Protein AF-A0A845R8T2-F1 (afdb_monomer)

pLDDT: mean 87.07, std 8.32, range [54.16, 94.62]

Radius of gyration: 12.11 Å; Cα contacts (8 Å, |Δi|>4): 108; chains: 1; bounding box: 25×25×30 Å

Foldseek 3Di:
DDPVVQVVVLPDPVWDWKKKWWQFLVRDIDIDIDTDDPHPVVRVVVCCVPCVVCVVVRGTDDMDMDHDDD

Solvent-accessible surface area (backbone atoms only — not comparable to full-atom values): 4151 Å² total; per-residue (Å²): 99,52,72,67,61,50,49,58,57,57,68,39,87,90,57,65,62,34,36,35,44,36,32,28,62,87,74,50,76,46,41,48,74,44,65,88,55,101,42,68,70,57,37,51,52,53,49,45,71,65,47,46,66,37,34,78,68,56,50,32,73,46,78,46,81,47,78,69,86,129

Sequence (70 aa):
MTREQLNAKLDRTDISGIGVECIAANGSTVYYFYEDFDGPATGIQRAMKQLYPLMDKGKIQKLTFIERRH

Nearest PDB structures (foldseek):
  3oj6-assembly1_C  TM=5.229E-01  e=9.722E-01  Coccidioides immitis
  4irc-assembly1_F  TM=5.150E-01  e=1.105E+00  Escherichia coli K-12
  1unn-assembly1_C  TM=4.904E-01  e=1.105E+00  Escherichia coli
  9bk5-assembly1_A  TM=4.650E-01  e=1.177E+00  synthetic construct
  4r8u-assembly2_B  TM=3.803E-01  e=1.177E+00  Escherichia coli K-12

Secondary structure (DSSP, 8-state):
--HHHHHHHHT-SS--EEEEEEEETTS-EEEEEEE-SSSHHHHHHHHHHHHHHHHHTTSEEEEEEE----

Mean predicted aligned error: 4.13 Å

Structure (mmCIF, N/CA/C/O backbone):
data_AF-A0A845R8T2-F1
#
_entry.id   AF-A0A845R8T2-F1
#
loop_
_atom_site.group_PDB
_atom_site.id
_atom_site.type_symbol
_atom_site.label_atom_id
_atom_site.label_alt_id
_atom_site.label_comp_id
_atom_site.label_asym_id
_atom_site.label_entity_id
_atom_site.label_seq_id
_atom_site.pdbx_PDB_ins_code
_atom_site.Cartn_x
_atom_site.Cartn_y
_atom_site.Cartn_z
_atom_site.occupancy
_atom_site.B_iso_or_equiv
_atom_site.auth_seq_id
_atom_site.auth_comp_id
_atom_site.auth_asym_id
_atom_site.auth_atom_id
_atom_site.pdbx_PDB_model_num
ATOM 1 N N . MET A 1 1 ? -8.460 -7.214 -3.822 1.00 89.12 1 MET A N 1
ATOM 2 C CA . MET A 1 1 ? -7.885 -8.496 -4.299 1.00 89.12 1 MET A CA 1
ATOM 3 C C . MET A 1 1 ? -7.419 -9.319 -3.103 1.00 89.12 1 MET A C 1
ATOM 5 O O . MET A 1 1 ? -7.336 -8.757 -2.014 1.00 89.12 1 MET A O 1
ATOM 9 N N . THR A 1 2 ? -7.155 -10.615 -3.273 1.00 92.56 2 THR A N 1
ATOM 10 C CA . THR A 1 2 ? -6.532 -11.465 -2.240 1.00 92.56 2 THR A CA 1
ATOM 11 C C . THR A 1 2 ? -5.007 -11.30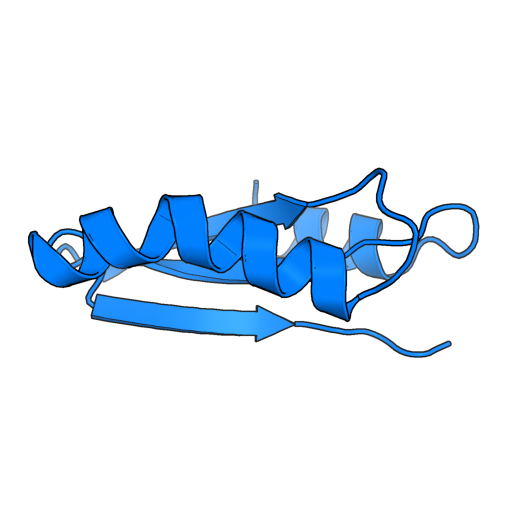4 -2.238 1.00 92.56 2 THR A C 1
ATOM 13 O O . THR A 1 2 ? -4.435 -10.734 -3.170 1.00 92.56 2 THR A O 1
ATOM 16 N N . ARG A 1 3 ? -4.334 -11.836 -1.209 1.00 90.75 3 ARG A N 1
ATOM 17 C CA . ARG A 1 3 ? -2.863 -11.867 -1.138 1.00 90.75 3 ARG A CA 1
ATOM 18 C C . ARG A 1 3 ? -2.244 -12.633 -2.311 1.00 90.75 3 ARG A C 1
ATOM 20 O O . ARG A 1 3 ? -1.240 -12.203 -2.863 1.00 90.75 3 ARG A O 1
ATOM 27 N N . GLU A 1 4 ? -2.857 -13.743 -2.713 1.00 92.38 4 GLU A N 1
ATOM 28 C CA . GLU A 1 4 ? -2.391 -14.571 -3.834 1.00 92.38 4 GLU A CA 1
ATOM 29 C C . GLU A 1 4 ? -2.489 -13.824 -5.164 1.00 92.38 4 GLU A C 1
ATOM 31 O O . GLU A 1 4 ? -1.539 -13.818 -5.938 1.00 92.38 4 GLU A O 1
ATOM 36 N N . GLN A 1 5 ? -3.600 -13.119 -5.394 1.00 92.44 5 GLN A N 1
ATOM 37 C CA . GLN A 1 5 ? -3.776 -12.279 -6.580 1.00 92.44 5 GLN A CA 1
ATOM 38 C C . GLN A 1 5 ? -2.762 -11.130 -6.621 1.00 92.44 5 GLN A C 1
ATOM 40 O O . GLN A 1 5 ? -2.254 -10.800 -7.690 1.00 92.44 5 GLN A O 1
ATOM 45 N N . LEU A 1 6 ? -2.453 -10.533 -5.465 1.00 92.62 6 LEU A N 1
ATOM 46 C CA . LEU A 1 6 ? -1.425 -9.501 -5.371 1.00 92.62 6 LEU A CA 1
ATOM 47 C C . LEU A 1 6 ? -0.039 -10.062 -5.714 1.00 92.62 6 LEU A C 1
ATOM 49 O O . LEU A 1 6 ? 0.675 -9.470 -6.518 1.00 92.62 6 LEU A O 1
ATOM 53 N N . ASN A 1 7 ? 0.322 -11.211 -5.139 1.00 90.38 7 ASN A N 1
ATOM 54 C CA . ASN A 1 7 ? 1.593 -11.876 -5.426 1.00 90.38 7 ASN A CA 1
ATOM 55 C C . ASN A 1 7 ? 1.705 -12.253 -6.905 1.00 90.38 7 ASN A C 1
ATOM 57 O O . ASN A 1 7 ? 2.725 -11.983 -7.519 1.00 90.38 7 ASN A O 1
ATOM 61 N N . ALA A 1 8 ? 0.640 -12.790 -7.506 1.00 90.62 8 ALA A N 1
ATOM 62 C CA . ALA A 1 8 ? 0.626 -13.106 -8.931 1.00 90.62 8 ALA A CA 1
ATOM 63 C C . ALA A 1 8 ? 0.882 -11.866 -9.806 1.00 90.62 8 ALA A C 1
ATOM 65 O O . ALA A 1 8 ? 1.545 -11.975 -10.832 1.00 90.62 8 ALA A O 1
ATOM 66 N N . LYS A 1 9 ? 0.399 -10.682 -9.400 1.00 89.44 9 LYS A N 1
ATOM 67 C CA . LYS A 1 9 ? 0.713 -9.421 -10.089 1.00 89.44 9 LYS A CA 1
ATOM 68 C C . LYS A 1 9 ? 2.153 -8.952 -9.858 1.00 89.44 9 LYS A C 1
ATOM 70 O O . LYS A 1 9 ? 2.770 -8.480 -10.801 1.00 89.44 9 LYS A O 1
ATOM 75 N N . LEU A 1 10 ? 2.685 -9.082 -8.643 1.00 88.44 10 LEU A N 1
ATOM 76 C CA . LEU A 1 10 ? 4.075 -8.723 -8.320 1.00 88.44 10 LEU A CA 1
ATOM 77 C C . LEU A 1 10 ? 5.109 -9.645 -8.990 1.00 88.44 10 LEU A C 1
ATOM 79 O O . LEU A 1 10 ? 6.252 -9.245 -9.200 1.00 88.44 10 LEU A O 1
ATOM 83 N N . ASP A 1 11 ? 4.713 -10.871 -9.327 1.00 88.56 11 ASP A N 1
ATOM 84 C CA . ASP A 1 11 ? 5.589 -11.877 -9.939 1.00 88.56 11 ASP A CA 1
ATOM 85 C C . ASP A 1 11 ? 5.678 -11.739 -11.458 1.00 88.56 11 ASP A C 1
ATOM 87 O O . ASP A 1 11 ? 6.542 -12.348 -12.088 1.00 88.56 11 ASP A O 1
ATOM 91 N N . ARG A 1 12 ? 4.809 -10.918 -12.051 1.00 85.25 12 ARG A N 1
ATOM 92 C CA . ARG A 1 12 ? 4.871 -10.595 -13.470 1.00 85.25 12 ARG A CA 1
ATOM 93 C C . ARG A 1 12 ? 6.109 -9.759 -13.771 1.00 85.25 12 ARG A C 1
ATOM 95 O O . ARG A 1 12 ? 6.386 -8.775 -13.096 1.00 85.25 12 ARG A O 1
ATOM 102 N N . THR A 1 13 ? 6.823 -10.142 -14.823 1.00 81.25 13 THR A N 1
ATOM 103 C CA . THR A 1 13 ? 8.008 -9.431 -15.322 1.00 81.25 13 THR A CA 1
ATOM 104 C C . THR A 1 13 ? 7.674 -8.444 -16.440 1.00 81.25 13 THR A C 1
ATOM 106 O O . THR A 1 13 ? 8.498 -7.604 -16.789 1.00 81.25 13 THR A O 1
ATOM 109 N N . ASP A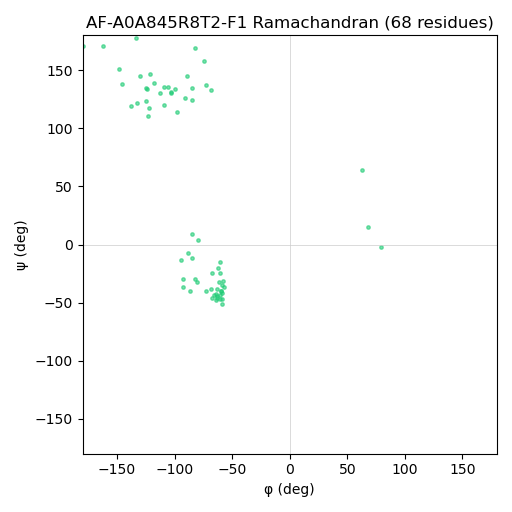 1 14 ? 6.464 -8.531 -16.998 1.00 81.31 14 ASP A N 1
ATOM 110 C CA . ASP A 1 14 ? 5.972 -7.682 -18.082 1.00 81.31 14 ASP A CA 1
ATOM 111 C C . ASP A 1 14 ? 5.292 -6.394 -17.588 1.00 81.31 14 ASP A C 1
ATOM 113 O O . ASP A 1 14 ? 4.968 -5.521 -18.391 1.00 81.31 14 ASP A O 1
ATOM 117 N N . ILE A 1 15 ? 5.097 -6.256 -16.274 1.00 78.12 15 ILE A N 1
ATOM 118 C CA . ILE A 1 15 ? 4.551 -5.055 -15.637 1.00 78.12 15 ILE A CA 1
ATOM 119 C C . ILE A 1 15 ? 5.435 -4.615 -14.471 1.00 78.12 15 ILE A C 1
ATOM 121 O O . ILE A 1 15 ? 5.989 -5.433 -13.744 1.00 78.12 15 ILE A O 1
ATOM 125 N N . SER A 1 16 ? 5.540 -3.304 -14.267 1.00 78.00 16 SER A N 1
ATOM 126 C CA . SER A 1 16 ? 6.103 -2.723 -13.046 1.00 78.00 16 SER A CA 1
ATOM 127 C C . SER A 1 16 ? 4.975 -2.206 -12.172 1.00 78.00 16 SER A C 1
ATOM 129 O O . SER A 1 16 ? 4.100 -1.472 -12.630 1.00 78.00 16 SER A O 1
ATOM 131 N N . GLY A 1 17 ? 4.999 -2.575 -10.898 1.00 86.00 17 GLY A N 1
ATOM 132 C CA . GLY A 1 17 ? 3.984 -2.136 -9.960 1.00 86.00 17 GLY A CA 1
ATOM 133 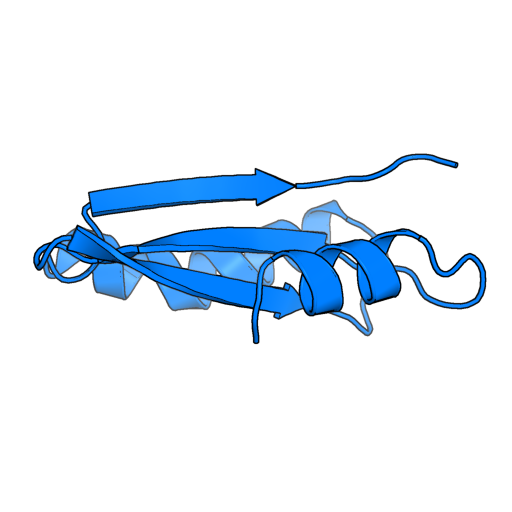C C . GLY A 1 17 ? 4.412 -2.302 -8.514 1.00 86.00 17 GLY A C 1
ATOM 134 O O . GLY A 1 17 ? 5.435 -2.916 -8.214 1.00 86.00 17 GLY A O 1
ATOM 135 N N . ILE A 1 18 ? 3.610 -1.740 -7.614 1.00 89.69 18 ILE A N 1
ATOM 136 C CA . ILE A 1 18 ? 3.811 -1.863 -6.173 1.00 89.69 18 ILE A CA 1
ATOM 137 C C . ILE A 1 18 ? 2.562 -2.416 -5.506 1.00 89.69 18 ILE A C 1
ATOM 139 O O . ILE A 1 18 ? 1.435 -1.982 -5.769 1.00 89.69 18 ILE A O 1
ATOM 143 N N . GLY A 1 19 ? 2.774 -3.384 -4.621 1.00 92.62 19 GLY A N 1
ATOM 144 C CA . GLY A 1 19 ? 1.729 -3.939 -3.788 1.00 92.62 19 GLY A CA 1
ATOM 145 C C . GLY A 1 19 ? 1.589 -3.169 -2.490 1.00 92.62 19 GLY A C 1
ATOM 146 O O . GLY A 1 19 ? 2.571 -2.708 -1.913 1.00 92.62 19 GLY A O 1
ATOM 147 N N . VAL A 1 20 ? 0.360 -3.045 -2.003 1.00 93.38 20 VAL A N 1
ATOM 148 C CA . VAL A 1 20 ? 0.082 -2.447 -0.700 1.00 93.38 20 VAL A CA 1
ATOM 149 C C . VAL A 1 20 ? -0.877 -3.336 0.067 1.00 93.38 20 VAL A C 1
ATOM 151 O O . VAL A 1 20 ? -1.992 -3.605 -0.380 1.00 93.38 20 VAL A O 1
ATOM 154 N N . GLU A 1 21 ? -0.440 -3.773 1.241 1.00 94.62 21 GLU A N 1
ATOM 155 C CA . GLU A 1 21 ? -1.288 -4.391 2.250 1.00 94.62 21 GLU A CA 1
ATOM 156 C C . GLU A 1 21 ? -1.816 -3.300 3.187 1.00 94.62 21 GLU A C 1
ATOM 158 O O . GLU A 1 21 ? -1.055 -2.505 3.744 1.00 94.62 21 GLU A O 1
ATOM 163 N N . CYS A 1 22 ? -3.135 -3.252 3.340 1.00 93.50 22 CYS A N 1
ATOM 164 C CA . CYS A 1 22 ? -3.839 -2.289 4.168 1.00 93.50 22 CYS A CA 1
ATOM 165 C C . CYS A 1 22 ? -4.674 -3.026 5.213 1.00 93.50 22 CYS A C 1
ATOM 167 O O . CYS A 1 22 ? -5.624 -3.728 4.869 1.00 93.50 22 CYS A O 1
ATOM 169 N N . ILE A 1 23 ? -4.366 -2.813 6.489 1.00 94.50 23 ILE A N 1
ATOM 170 C CA . ILE A 1 23 ? -5.156 -3.331 7.607 1.00 94.50 23 ILE A CA 1
ATOM 171 C C . ILE A 1 23 ? -6.076 -2.213 8.087 1.00 94.50 23 ILE A C 1
ATOM 173 O O . ILE A 1 23 ? -5.618 -1.178 8.577 1.00 94.50 23 ILE A O 1
ATOM 177 N N . ALA A 1 24 ? -7.378 -2.412 7.914 1.00 91.00 24 ALA A N 1
ATOM 178 C CA . ALA A 1 24 ? -8.408 -1.503 8.387 1.00 91.00 24 ALA A CA 1
ATOM 179 C C . ALA A 1 24 ? -8.581 -1.601 9.911 1.00 91.00 24 ALA A C 1
ATOM 181 O O . ALA A 1 24 ? -8.264 -2.617 10.526 1.00 91.00 24 ALA A O 1
ATOM 182 N N . ALA A 1 25 ? -9.139 -0.557 10.526 1.00 89.88 25 ALA A N 1
ATOM 183 C CA . ALA A 1 25 ? -9.347 -0.509 11.978 1.00 89.88 25 ALA A CA 1
ATOM 184 C C . ALA A 1 25 ? -10.290 -1.602 12.517 1.00 89.88 25 ALA A C 1
ATOM 186 O O . ALA A 1 25 ? -10.241 -1.936 13.696 1.00 89.88 25 ALA A O 1
ATOM 187 N N . ASN A 1 26 ? -11.124 -2.187 11.655 1.00 89.62 26 ASN A N 1
ATOM 188 C CA . ASN A 1 26 ? -11.987 -3.322 11.986 1.00 89.62 26 ASN A CA 1
ATOM 189 C C . ASN A 1 26 ? -11.279 -4.690 11.857 1.00 89.62 26 ASN A C 1
ATOM 191 O O . ASN A 1 26 ? -11.949 -5.719 11.868 1.00 89.62 26 ASN A O 1
ATOM 195 N N . GLY A 1 27 ? -9.957 -4.715 11.653 1.00 89.56 27 GLY A N 1
ATOM 196 C CA . GLY A 1 27 ? -9.165 -5.934 11.459 1.00 89.56 27 GLY A CA 1
ATOM 197 C C . GLY A 1 27 ? -9.244 -6.537 10.052 1.00 89.56 27 GLY A C 1
ATOM 198 O O . GLY A 1 27 ? -8.568 -7.526 9.773 1.00 89.56 27 GLY A O 1
ATOM 199 N N . SER A 1 28 ? -10.032 -5.958 9.140 1.00 91.94 28 SER A N 1
ATOM 200 C CA . SER A 1 28 ? -10.098 -6.432 7.754 1.00 91.94 28 SER A CA 1
ATOM 201 C C . SER A 1 28 ? -8.827 -6.064 6.997 1.00 91.94 28 SER A C 1
ATOM 203 O O . SER A 1 28 ? -8.346 -4.935 7.088 1.00 91.94 28 SER A O 1
ATOM 205 N N . THR A 1 29 ? -8.309 -6.997 6.202 1.00 93.50 29 THR A N 1
ATOM 206 C CA . THR A 1 29 ? -7.145 -6.750 5.344 1.00 93.50 29 THR A CA 1
ATOM 207 C C . THR A 1 29 ? -7.589 -6.562 3.901 1.00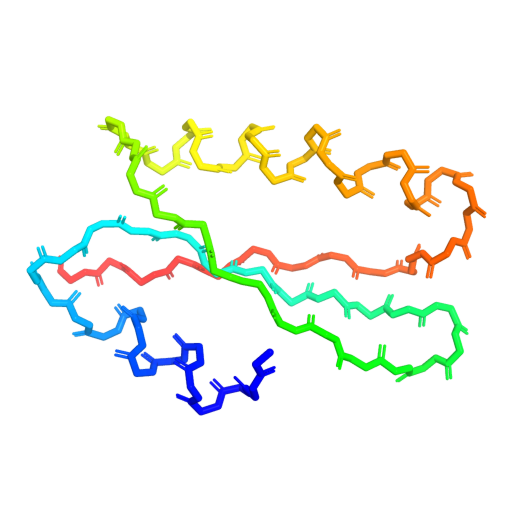 93.50 29 THR A C 1
ATOM 209 O O . THR A 1 29 ? -8.351 -7.364 3.363 1.00 93.50 29 THR A O 1
ATOM 212 N N . VAL A 1 30 ? -7.100 -5.502 3.265 1.00 92.19 30 VAL A N 1
ATOM 213 C CA . VAL A 1 30 ? -7.347 -5.187 1.860 1.00 92.19 30 VAL A CA 1
ATOM 214 C C . VAL A 1 30 ? -6.013 -5.042 1.147 1.00 92.19 30 VAL A C 1
ATOM 216 O O . VAL A 1 30 ? -5.110 -4.360 1.625 1.00 92.19 30 VAL A O 1
ATOM 219 N N . TYR A 1 31 ? -5.907 -5.670 -0.018 1.00 93.94 31 TYR A N 1
ATOM 220 C CA . TYR A 1 31 ? -4.732 -5.588 -0.875 1.00 93.94 31 TYR A CA 1
ATOM 221 C C . TYR A 1 31 ? -5.009 -4.694 -2.080 1.00 93.94 31 TYR A C 1
ATOM 223 O O . TYR A 1 31 ? -6.051 -4.831 -2.734 1.00 93.94 31 TYR A O 1
ATOM 231 N N . TYR A 1 32 ? -4.052 -3.823 -2.383 1.00 91.81 32 TYR A N 1
ATOM 232 C CA . TYR A 1 32 ? -4.035 -2.967 -3.562 1.00 91.81 32 TYR A CA 1
ATOM 233 C C . TYR A 1 32 ? -2.779 -3.239 -4.381 1.00 91.81 32 TYR A C 1
ATOM 235 O O . TYR A 1 32 ? -1.721 -3.530 -3.831 1.00 91.81 32 TYR A O 1
ATOM 243 N N . PHE A 1 33 ? -2.905 -3.107 -5.694 1.00 91.12 33 PH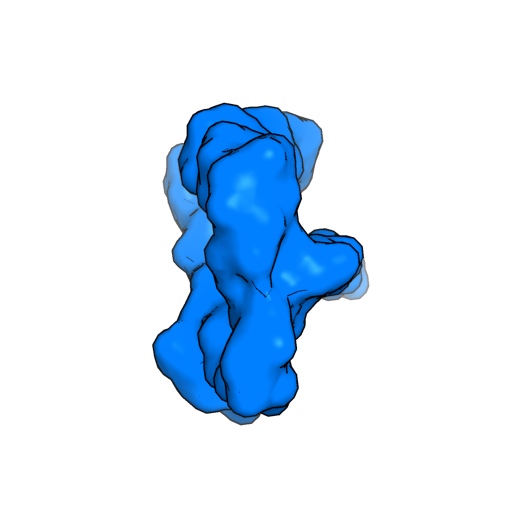E A N 1
ATOM 244 C CA . PHE A 1 33 ? -1.778 -3.101 -6.609 1.00 91.12 33 PHE A CA 1
ATOM 245 C C . PHE A 1 33 ? -1.870 -1.828 -7.426 1.00 91.12 33 PHE A C 1
ATOM 247 O O . PHE A 1 33 ? -2.907 -1.557 -8.033 1.00 91.12 33 PHE A O 1
ATOM 254 N N . TYR A 1 34 ? -0.809 -1.042 -7.389 1.00 88.75 34 TYR A N 1
ATOM 255 C CA . TYR A 1 34 ? -0.662 0.128 -8.228 1.00 88.75 34 TYR A CA 1
ATOM 256 C C . TYR A 1 34 ? 0.232 -0.295 -9.397 1.00 88.75 34 TYR A C 1
ATOM 258 O O . TYR A 1 34 ? 1.254 -0.941 -9.179 1.00 88.75 34 TYR A O 1
ATOM 266 N N . GLU A 1 35 ? -0.166 0.059 -10.616 1.00 84.75 35 GLU A N 1
ATOM 267 C CA . GLU A 1 35 ? 0.597 -0.124 -11.857 1.00 84.75 35 GLU A CA 1
ATOM 268 C C . GLU A 1 35 ? 0.574 1.167 -12.693 1.00 84.75 35 GLU A C 1
ATOM 270 O O . GLU A 1 35 ? -0.055 2.152 -12.285 1.00 84.75 35 GLU A O 1
ATOM 275 N N . ASP A 1 36 ? 1.275 1.160 -13.827 1.00 76.19 36 ASP A N 1
ATOM 276 C CA . ASP A 1 36 ? 1.402 2.282 -14.770 1.00 76.19 36 ASP A CA 1
ATOM 277 C C . ASP A 1 36 ? 2.089 3.525 -14.184 1.00 76.19 36 ASP A C 1
ATOM 279 O O . ASP A 1 36 ? 1.503 4.606 -14.053 1.00 76.19 36 ASP A O 1
ATOM 283 N N . PHE A 1 37 ? 3.360 3.382 -13.815 1.00 75.69 37 PHE A N 1
ATOM 284 C CA . PHE A 1 37 ? 4.207 4.506 -13.417 1.00 75.69 37 PHE A CA 1
ATOM 285 C C . PHE A 1 37 ? 5.671 4.280 -13.777 1.00 75.69 37 PHE A C 1
ATOM 287 O O . PHE A 1 37 ? 6.159 3.154 -13.745 1.00 75.69 37 PHE A O 1
ATOM 294 N N . ASP A 1 38 ? 6.376 5.388 -14.026 1.00 68.62 38 ASP A N 1
ATOM 295 C CA . ASP A 1 38 ? 7.778 5.417 -14.469 1.00 68.62 38 ASP A CA 1
ATOM 296 C C . ASP A 1 38 ? 8.767 4.767 -13.481 1.00 68.62 38 ASP A C 1
ATOM 298 O O . ASP A 1 38 ? 9.905 4.473 -13.838 1.00 68.62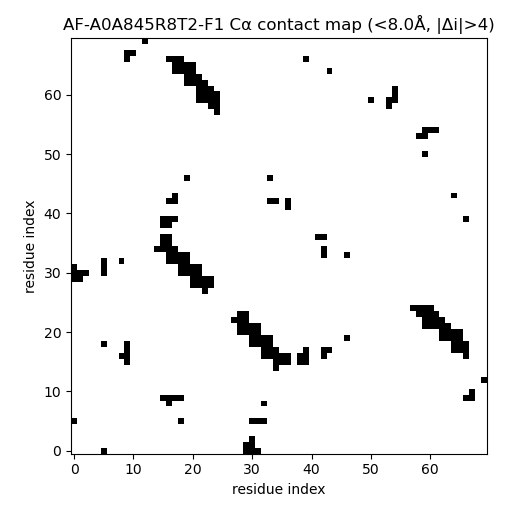 38 ASP A O 1
ATOM 302 N N . GLY A 1 39 ? 8.352 4.519 -12.233 1.00 69.12 39 GLY A N 1
ATOM 303 C CA . GLY A 1 39 ? 9.143 3.763 -11.267 1.00 69.12 39 GLY A CA 1
ATOM 304 C C . GLY A 1 39 ? 8.470 3.585 -9.897 1.00 69.12 39 GLY A C 1
ATOM 305 O O . GLY A 1 39 ? 7.454 4.230 -9.612 1.00 69.12 39 GLY A O 1
ATOM 306 N N . PRO A 1 40 ? 9.047 2.746 -9.010 1.00 69.88 40 PRO A N 1
ATOM 307 C CA . PRO A 1 40 ? 8.451 2.391 -7.715 1.00 69.88 40 PRO A CA 1
ATOM 308 C C . PRO A 1 40 ? 8.152 3.597 -6.816 1.00 69.88 40 PRO A C 1
ATOM 310 O O . PRO A 1 40 ? 7.108 3.645 -6.168 1.00 69.88 40 PRO A O 1
ATOM 313 N N . ALA A 1 41 ? 9.013 4.621 -6.840 1.00 77.56 41 ALA A N 1
ATOM 314 C CA . ALA A 1 41 ? 8.831 5.847 -6.061 1.00 77.56 41 ALA A CA 1
ATOM 315 C C . ALA A 1 41 ? 7.519 6.576 -6.408 1.00 77.56 41 ALA A C 1
ATOM 317 O O . ALA A 1 41 ? 6.808 7.038 -5.514 1.00 77.56 41 ALA A O 1
ATOM 318 N N . THR A 1 42 ? 7.155 6.626 -7.692 1.00 83.81 42 THR A N 1
ATOM 319 C CA . THR A 1 42 ? 5.897 7.225 -8.162 1.00 83.81 42 THR A CA 1
ATOM 320 C C . THR A 1 42 ? 4.692 6.390 -7.722 1.00 83.81 42 THR A C 1
ATOM 322 O O . THR A 1 42 ? 3.672 6.941 -7.297 1.00 83.81 42 THR A O 1
ATOM 325 N N . GLY A 1 43 ? 4.823 5.059 -7.744 1.00 83.19 43 GLY A N 1
ATOM 326 C CA . GLY A 1 43 ? 3.819 4.130 -7.220 1.00 83.19 43 GLY A CA 1
ATOM 327 C C . GLY A 1 43 ? 3.562 4.320 -5.723 1.00 83.19 43 GLY A C 1
ATOM 328 O O . GLY A 1 43 ? 2.409 4.461 -5.307 1.00 83.19 43 GLY A O 1
ATOM 329 N N . ILE A 1 44 ? 4.630 4.416 -4.921 1.00 85.81 44 ILE A N 1
ATOM 330 C CA . ILE A 1 44 ? 4.555 4.698 -3.479 1.00 85.81 44 ILE A CA 1
ATOM 331 C C . ILE A 1 44 ? 3.847 6.030 -3.233 1.00 85.81 44 ILE A C 1
ATOM 333 O O . ILE A 1 44 ? 2.890 6.080 -2.462 1.00 85.81 44 ILE A O 1
ATOM 337 N N . GLN A 1 45 ? 4.266 7.107 -3.905 1.00 88.88 45 GLN A N 1
ATOM 338 C CA . GLN A 1 45 ? 3.665 8.432 -3.723 1.00 88.88 45 GLN A CA 1
ATOM 339 C C . GLN A 1 45 ? 2.166 8.433 -4.039 1.00 88.88 45 GLN A C 1
ATOM 341 O O . GLN A 1 45 ? 1.368 9.017 -3.298 1.00 88.88 45 GLN A O 1
ATOM 346 N N . ARG A 1 46 ? 1.760 7.747 -5.114 1.00 88.38 46 ARG A N 1
ATOM 347 C CA . ARG A 1 46 ? 0.350 7.612 -5.493 1.00 88.38 46 ARG A CA 1
ATOM 348 C C . ARG A 1 46 ? -0.448 6.859 -4.432 1.00 88.38 46 ARG A C 1
ATOM 350 O O . ARG A 1 46 ? -1.524 7.318 -4.047 1.00 88.38 46 ARG A O 1
ATOM 357 N N . ALA A 1 47 ? 0.090 5.749 -3.938 1.00 90.62 47 ALA A N 1
ATOM 358 C CA . ALA A 1 47 ? -0.532 4.969 -2.880 1.00 90.62 47 ALA A CA 1
ATOM 359 C C . ALA A 1 47 ? -0.642 5.762 -1.567 1.00 90.62 47 ALA A C 1
ATOM 361 O O . ALA A 1 47 ? -1.712 5.798 -0.961 1.00 90.62 47 ALA A O 1
ATOM 362 N N . MET A 1 48 ? 0.412 6.475 -1.161 1.00 90.75 48 MET A N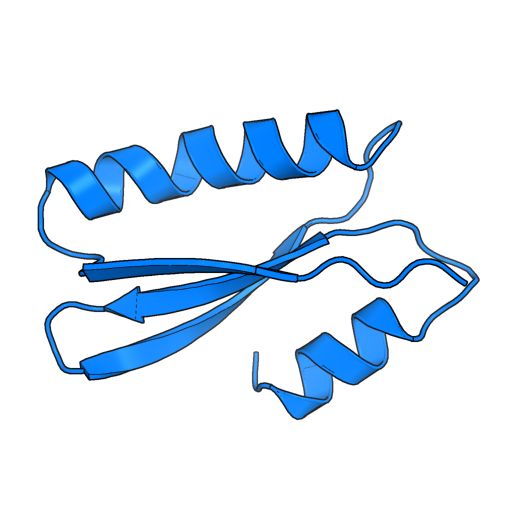 1
ATOM 363 C CA . MET A 1 48 ? 0.392 7.343 0.022 1.00 90.75 48 MET A CA 1
ATOM 364 C C . MET A 1 48 ? -0.688 8.422 -0.098 1.00 90.75 48 MET A C 1
ATOM 366 O O . MET A 1 48 ? -1.489 8.585 0.818 1.00 90.75 48 MET A O 1
ATOM 370 N N . LYS A 1 49 ? -0.783 9.105 -1.248 1.00 92.25 49 LYS A N 1
ATOM 371 C CA . LYS A 1 49 ? -1.785 10.160 -1.482 1.00 92.25 49 LYS A CA 1
ATOM 372 C C . LYS A 1 49 ? -3.226 9.663 -1.311 1.00 92.25 49 LYS A C 1
ATOM 374 O O . LYS A 1 49 ? -4.089 10.434 -0.901 1.00 92.25 49 LYS A O 1
ATOM 379 N N . GLN A 1 50 ? -3.491 8.394 -1.620 1.00 90.19 50 GLN A N 1
ATOM 380 C CA . GLN A 1 50 ? -4.816 7.792 -1.462 1.00 90.19 50 GLN A CA 1
ATOM 381 C C . GLN A 1 50 ? -5.053 7.230 -0.054 1.00 90.19 50 GLN A C 1
ATOM 383 O O . GLN A 1 50 ? -6.149 7.373 0.487 1.00 90.19 50 GLN A O 1
ATOM 388 N N . LEU A 1 51 ? -4.044 6.594 0.544 1.00 91.88 51 LEU A N 1
ATOM 389 C CA . LEU A 1 51 ? -4.206 5.805 1.766 1.00 91.88 51 LEU A CA 1
ATOM 390 C C . LEU A 1 51 ? -3.950 6.608 3.046 1.00 91.88 51 LEU A C 1
ATOM 392 O O . LEU A 1 51 ? -4.588 6.341 4.062 1.00 91.88 51 LEU A O 1
ATOM 396 N N . TYR A 1 52 ? -3.086 7.622 3.019 1.00 91.25 52 TYR A N 1
ATOM 397 C CA . TYR A 1 52 ? -2.759 8.408 4.215 1.00 91.25 52 TYR A CA 1
ATOM 398 C C . TYR A 1 52 ? -3.967 9.179 4.760 1.00 91.25 52 TYR A C 1
ATOM 400 O O . TYR A 1 52 ? -4.235 9.059 5.951 1.00 91.25 52 TYR A O 1
ATOM 408 N N . PRO A 1 53 ? -4.813 9.822 3.928 1.00 93.88 53 PRO A N 1
ATOM 409 C CA . PRO A 1 53 ? -6.044 10.436 4.424 1.00 93.88 53 PRO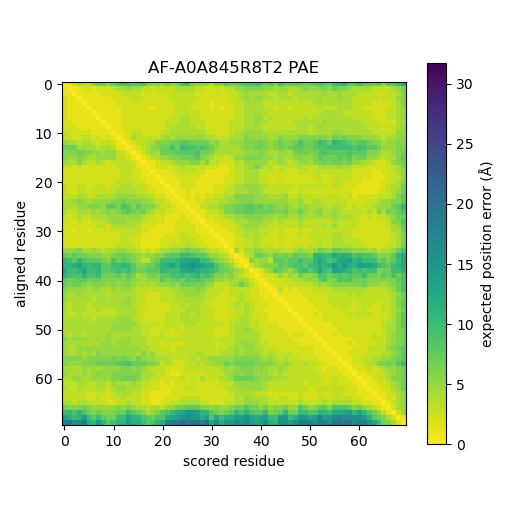 A CA 1
ATOM 410 C C . PRO A 1 53 ? -7.016 9.445 5.082 1.00 93.88 53 PRO A C 1
ATOM 412 O O . PRO A 1 53 ? -7.864 9.843 5.877 1.00 93.88 53 PRO A O 1
ATOM 415 N N . LEU A 1 54 ? -6.956 8.157 4.726 1.00 90.75 54 LEU A N 1
ATOM 416 C CA . LEU A 1 54 ? -7.768 7.113 5.355 1.00 90.75 54 LEU A CA 1
ATOM 417 C C . LEU A 1 54 ? -7.155 6.655 6.685 1.00 90.75 54 LEU A C 1
ATOM 419 O O . LEU A 1 54 ? -7.900 6.323 7.606 1.00 90.75 54 LEU A O 1
ATOM 423 N N . MET A 1 55 ? -5.828 6.675 6.794 1.00 90.06 55 MET A N 1
ATOM 424 C CA . MET A 1 55 ? -5.099 6.431 8.038 1.00 90.06 55 MET A CA 1
ATOM 425 C C . MET A 1 55 ? -5.332 7.565 9.045 1.00 90.06 55 MET A C 1
ATOM 427 O O . MET A 1 55 ? -5.729 7.293 10.173 1.00 90.06 55 MET A O 1
ATOM 431 N N . ASP A 1 56 ? -5.243 8.825 8.609 1.00 91.19 56 ASP A N 1
ATOM 432 C CA . ASP A 1 56 ? -5.512 10.010 9.441 1.00 91.19 56 ASP A CA 1
ATOM 433 C C . ASP A 1 56 ? -6.958 10.044 9.957 1.00 91.19 56 ASP A C 1
ATOM 435 O O . ASP A 1 56 ? -7.236 10.494 11.065 1.00 91.19 56 ASP A O 1
ATOM 439 N N . LYS A 1 57 ? -7.902 9.517 9.166 1.00 93.06 57 LYS A N 1
ATOM 440 C CA . LYS A 1 57 ? -9.312 9.348 9.560 1.00 93.06 57 LYS A CA 1
ATOM 441 C C . LYS A 1 57 ? -9.559 8.117 10.443 1.00 93.06 57 LYS A C 1
ATOM 443 O O . LYS A 1 57 ? -10.716 7.799 10.709 1.00 93.06 57 LYS A O 1
ATOM 448 N N . GLY A 1 58 ? -8.515 7.383 10.830 1.00 90.44 58 GLY A N 1
ATOM 449 C CA . GLY A 1 58 ? -8.610 6.174 11.650 1.00 90.44 58 GLY A CA 1
ATOM 450 C C . GLY A 1 58 ? -9.273 4.982 10.955 1.00 90.44 58 GLY A C 1
ATOM 451 O O . GLY A 1 58 ? -9.676 4.035 11.622 1.00 90.44 58 GLY A O 1
ATOM 452 N N . LYS A 1 59 ? -9.423 5.002 9.623 1.00 90.88 59 LYS A N 1
ATOM 453 C CA . LYS A 1 59 ? -10.004 3.879 8.862 1.00 90.88 59 LYS A CA 1
ATOM 454 C C . LYS A 1 59 ? -8.978 2.786 8.583 1.00 90.88 59 LYS A C 1
ATOM 456 O O . LYS A 1 59 ? -9.348 1.619 8.481 1.00 90.88 59 LYS A O 1
ATOM 461 N N . ILE A 1 60 ? -7.710 3.168 8.460 1.00 93.06 60 ILE A N 1
ATOM 462 C CA . ILE A 1 60 ? -6.570 2.272 8.270 1.00 93.06 60 ILE A CA 1
ATOM 463 C C . ILE A 1 60 ? -5.708 2.335 9.525 1.00 93.06 60 ILE A C 1
ATOM 465 O O . ILE A 1 60 ? -5.366 3.420 9.978 1.00 93.06 60 ILE A O 1
ATOM 469 N N . GLN A 1 61 ? -5.355 1.177 10.073 1.00 92.94 61 GLN A N 1
ATOM 470 C CA . GLN A 1 61 ? -4.430 1.064 11.200 1.00 92.94 61 GLN A CA 1
ATOM 471 C C . GLN A 1 61 ? -2.988 0.861 10.748 1.00 92.94 61 GLN A C 1
ATOM 473 O O . GLN A 1 61 ? -2.066 1.355 11.392 1.00 92.94 61 GLN A O 1
ATOM 478 N N . LYS A 1 62 ? -2.778 0.101 9.669 1.00 92.94 62 LYS A N 1
ATOM 479 C CA . LYS A 1 62 ? -1.437 -0.239 9.196 1.00 92.94 62 LYS A CA 1
ATOM 480 C C . LYS A 1 62 ? -1.393 -0.320 7.680 1.00 92.94 62 LYS A C 1
ATOM 482 O O . LYS A 1 62 ? -2.282 -0.893 7.051 1.00 92.94 62 LYS A O 1
ATOM 487 N N . LEU A 1 63 ? -0.319 0.226 7.122 1.00 92.44 63 LEU A N 1
ATOM 488 C CA . LEU A 1 63 ? 0.042 0.123 5.715 1.00 92.44 63 LEU A CA 1
ATOM 489 C C . LEU A 1 63 ? 1.381 -0.597 5.593 1.00 92.44 63 LEU A C 1
ATOM 491 O O . LEU A 1 63 ? 2.292 -0.378 6.390 1.00 92.44 63 LEU A O 1
ATOM 495 N N . THR A 1 64 ? 1.506 -1.480 4.612 1.00 92.31 64 THR A N 1
ATOM 496 C CA . THR A 1 64 ? 2.762 -2.162 4.297 1.00 92.31 64 THR A CA 1
ATOM 497 C C . THR A 1 64 ? 2.937 -2.202 2.788 1.00 92.31 64 THR A C 1
ATOM 499 O O . THR A 1 64 ? 2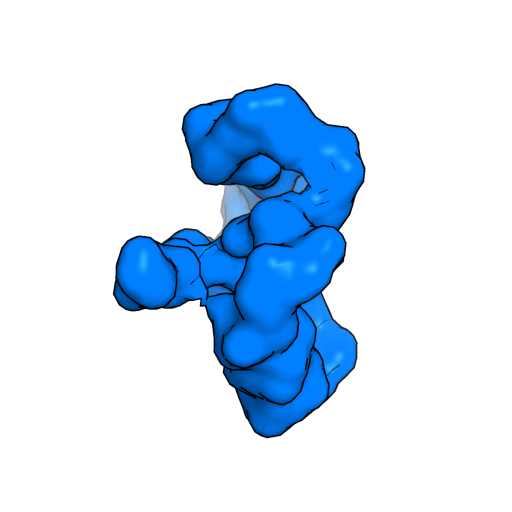.099 -2.742 2.070 1.00 92.31 64 THR A O 1
ATOM 502 N N . PHE A 1 65 ? 4.020 -1.590 2.317 1.00 89.88 65 PHE A N 1
ATOM 503 C CA . PHE A 1 65 ? 4.401 -1.586 0.910 1.00 89.88 65 PHE A CA 1
ATOM 504 C C . PHE A 1 65 ? 5.191 -2.854 0.596 1.00 89.88 65 PHE A C 1
ATOM 506 O O . PHE A 1 65 ? 6.063 -3.255 1.366 1.00 89.88 65 PHE A O 1
ATOM 513 N N . ILE A 1 66 ? 4.853 -3.494 -0.517 1.00 88.81 66 ILE A N 1
ATOM 514 C CA . ILE A 1 66 ? 5.429 -4.756 -0.963 1.00 88.81 66 ILE A CA 1
ATOM 515 C C . ILE A 1 66 ? 5.996 -4.524 -2.360 1.00 88.81 66 ILE A C 1
ATOM 517 O O . ILE A 1 66 ? 5.252 -4.345 -3.325 1.00 88.81 66 ILE A O 1
ATOM 521 N N . GLU A 1 67 ? 7.320 -4.540 -2.449 1.00 81.88 67 GLU A N 1
ATOM 522 C CA . GLU A 1 67 ? 8.068 -4.503 -3.703 1.00 81.88 67 GLU A CA 1
ATOM 523 C C . GLU A 1 67 ? 8.717 -5.874 -3.927 1.00 81.88 67 GLU A C 1
ATOM 525 O O . GLU A 1 67 ? 9.308 -6.437 -3.003 1.00 81.88 67 GLU A O 1
ATOM 530 N N . ARG A 1 68 ? 8.640 -6.412 -5.149 1.00 71.75 68 ARG A N 1
ATOM 531 C CA . ARG A 1 68 ? 9.537 -7.487 -5.591 1.00 71.75 68 ARG A CA 1
ATOM 532 C C . ARG A 1 68 ? 10.490 -6.915 -6.627 1.00 71.75 68 ARG A C 1
ATOM 534 O O . ARG A 1 68 ? 10.057 -6.421 -7.662 1.00 71.75 68 ARG A O 1
ATOM 541 N N . ARG A 1 69 ? 11.787 -6.977 -6.329 1.00 57.09 69 ARG A N 1
ATOM 542 C CA . ARG A 1 69 ? 12.831 -6.841 -7.346 1.00 57.09 69 ARG A CA 1
ATOM 543 C C . ARG A 1 69 ? 13.047 -8.217 -7.965 1.00 57.09 69 ARG A C 1
ATOM 545 O O . ARG A 1 69 ? 13.292 -9.165 -7.219 1.00 57.09 69 ARG A O 1
ATOM 552 N N . HIS A 1 70 ? 12.922 -8.293 -9.285 1.00 54.16 70 HIS A N 1
ATOM 553 C CA . HIS A 1 70 ? 13.456 -9.390 -10.092 1.00 54.16 70 HIS A CA 1
ATOM 554 C C . HIS A 1 70 ? 14.877 -9.042 -10.524 1.00 54.16 70 HIS A C 1
ATOM 556 O O . HIS A 1 70 ? 15.124 -7.837 -10.772 1.00 54.16 70 HIS A O 1
#